Protein AF-A0ABD0PZB2-F1 (afdb_monomer_lite)

Foldseek 3Di:
DQWEWDDDPQKIKIAWDWAAPVGPDDPVRIDIGQDIWIAGNVVRDTDDDDDDPDTDDGDGNDYD

Sequence (64 aa):
DFHSATIIGTKMFVFGGRADRFGPFHSNNEIYCNKIKIFDTETNCWLNTPTAQLLPEGRRSHSA

Secondary structure (DSSP, 8-state):
--EEEEEETTEEEEEE-EEETTTTS--S-EEE----EEEETTTTEEEPPP--SSPPPP-SS---

Radius of gyration: 13.05 Å; chains: 1; bounding box: 27×29×34 Å

pLDDT: mean 93.0, std 6.46, range [70.5, 98.31]

Structure (mmCIF, N/CA/C/O backbone):
data_AF-A0ABD0PZB2-F1
#
_entry.id   AF-A0ABD0PZB2-F1
#
loop_
_atom_site.group_PDB
_atom_site.id
_atom_site.type_symbol
_atom_site.label_atom_id
_atom_site.label_alt_id
_atom_site.label_comp_id
_atom_site.label_asym_id
_atom_site.label_entity_id
_atom_site.label_seq_id
_atom_site.pdbx_PDB_ins_code
_atom_site.Cartn_x
_atom_site.Cartn_y
_atom_site.Cartn_z
_atom_site.occupancy
_atom_site.B_iso_or_equiv
_atom_site.auth_seq_id
_atom_site.auth_comp_id
_atom_site.auth_asym_id
_atom_site.auth_atom_id
_atom_site.pdbx_PDB_model_num
ATOM 1 N N . ASP A 1 1 ? 1.083 3.721 -7.020 1.00 88.75 1 ASP A N 1
ATOM 2 C CA . ASP A 1 1 ? -0.311 4.030 -7.420 1.00 88.75 1 ASP A CA 1
ATOM 3 C C . ASP A 1 1 ? -1.090 2.729 -7.652 1.00 88.75 1 ASP A C 1
ATOM 5 O O . ASP A 1 1 ? -0.499 1.658 -7.563 1.00 88.75 1 ASP A O 1
ATOM 9 N N . PHE A 1 2 ? -2.409 2.804 -7.873 1.00 95.06 2 PHE A N 1
ATOM 10 C CA . PHE A 1 2 ? -3.272 1.666 -8.261 1.00 95.06 2 PHE A CA 1
ATOM 11 C C . PHE A 1 2 ? -3.255 0.435 -7.328 1.00 95.06 2 PHE A C 1
ATOM 13 O O . PHE A 1 2 ? -3.353 -0.705 -7.797 1.00 95.06 2 PHE A O 1
ATOM 20 N N . HIS A 1 3 ? -3.099 0.661 -6.022 1.00 97.12 3 HIS A N 1
ATOM 21 C CA . HIS A 1 3 ? -3.370 -0.348 -4.995 1.00 97.12 3 HIS A CA 1
ATOM 22 C C . HIS A 1 3 ? -4.874 -0.406 -4.709 1.00 97.12 3 HIS A C 1
ATOM 24 O O . HIS A 1 3 ? -5.610 0.517 -5.062 1.00 97.12 3 HIS A O 1
ATOM 30 N N . SER A 1 4 ? -5.311 -1.459 -4.033 1.00 97.88 4 SER A N 1
ATOM 31 C CA . SER A 1 4 ? -6.649 -1.543 -3.454 1.00 97.88 4 SER A CA 1
ATOM 32 C C . SER A 1 4 ? -6.552 -1.656 -1.933 1.00 97.88 4 SER A C 1
ATOM 34 O O . SER A 1 4 ? -5.501 -2.009 -1.381 1.00 97.88 4 SER A O 1
ATOM 36 N N . ALA A 1 5 ? -7.632 -1.288 -1.250 1.00 97.50 5 ALA A N 1
ATOM 37 C CA . ALA A 1 5 ? -7.723 -1.368 0.196 1.00 97.50 5 ALA A CA 1
ATOM 38 C C . ALA A 1 5 ? -9.129 -1.789 0.623 1.00 97.50 5 ALA A C 1
ATOM 40 O O . ALA A 1 5 ? -10.110 -1.351 0.026 1.00 97.50 5 ALA A O 1
ATOM 41 N N . THR A 1 6 ? -9.215 -2.598 1.675 1.00 98.06 6 THR A N 1
ATOM 42 C CA . THR A 1 6 ? -10.478 -2.991 2.313 1.00 98.06 6 THR A CA 1
ATOM 43 C C . THR A 1 6 ? -10.358 -2.879 3.830 1.00 98.06 6 THR A C 1
ATOM 45 O O . THR A 1 6 ? -9.250 -2.930 4.375 1.00 98.06 6 THR A O 1
ATOM 48 N N . ILE A 1 7 ? -11.478 -2.685 4.525 1.00 98.00 7 ILE A N 1
ATOM 49 C CA . ILE A 1 7 ? -11.514 -2.484 5.979 1.00 98.00 7 ILE A CA 1
ATOM 50 C C . ILE A 1 7 ? -12.231 -3.655 6.645 1.00 98.00 7 ILE A C 1
ATOM 52 O O . ILE A 1 7 ? -13.334 -4.026 6.252 1.00 98.00 7 ILE A O 1
ATOM 56 N N . ILE A 1 8 ? -11.619 -4.188 7.704 1.00 97.38 8 ILE A N 1
ATOM 57 C CA . ILE A 1 8 ? -12.244 -5.140 8.625 1.00 97.38 8 ILE A CA 1
ATOM 58 C C . ILE A 1 8 ? -12.059 -4.596 10.045 1.00 97.38 8 ILE A C 1
ATOM 60 O O . ILE A 1 8 ? -10.945 -4.560 10.572 1.00 97.38 8 ILE A O 1
ATOM 64 N N . GLY A 1 9 ? -13.151 -4.147 10.669 1.00 97.69 9 GLY A N 1
ATOM 65 C CA . GLY A 1 9 ? -13.093 -3.458 11.963 1.00 97.69 9 GLY A CA 1
ATOM 66 C C . GLY A 1 9 ? -12.294 -2.153 11.872 1.00 97.69 9 GLY A C 1
ATOM 67 O O . GLY A 1 9 ? -12.564 -1.327 11.008 1.00 97.69 9 GLY A O 1
ATOM 68 N N . THR A 1 10 ? -11.295 -1.978 12.742 1.00 97.94 10 THR A N 1
ATOM 69 C CA . THR A 1 10 ? -10.386 -0.811 12.754 1.00 97.94 10 THR A CA 1
ATOM 70 C C . THR A 1 10 ? -9.142 -0.994 11.879 1.00 97.94 10 THR A C 1
ATOM 72 O O . THR A 1 10 ? -8.257 -0.140 11.856 1.00 97.94 10 THR A O 1
ATOM 75 N N . LYS A 1 11 ? -9.031 -2.124 11.169 1.00 98.00 11 LYS A N 1
ATOM 76 C CA . LYS A 1 11 ? -7.837 -2.475 10.397 1.00 98.00 11 LYS A CA 1
ATOM 77 C C . LYS A 1 11 ? -8.118 -2.340 8.907 1.00 98.00 11 LYS A C 1
ATOM 79 O O . LYS A 1 11 ? -8.972 -3.033 8.355 1.00 98.00 11 LYS A O 1
ATOM 84 N N . MET A 1 12 ? -7.369 -1.456 8.259 1.00 98.00 12 MET A N 1
ATOM 85 C CA . MET A 1 12 ? -7.335 -1.295 6.811 1.00 98.00 12 MET A CA 1
ATOM 86 C C . MET A 1 12 ?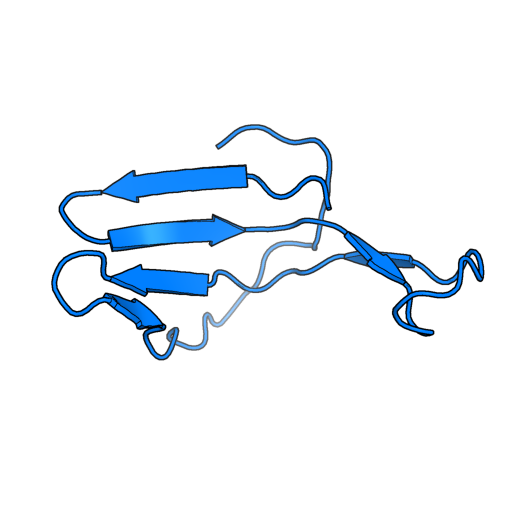 -6.218 -2.160 6.232 1.00 98.00 12 MET A C 1
ATOM 88 O O . MET A 1 12 ? -5.055 -2.027 6.613 1.00 98.00 12 MET A O 1
ATOM 92 N N . PHE A 1 13 ? -6.568 -3.022 5.286 1.00 96.25 13 PHE A N 1
ATOM 93 C CA . PHE A 1 13 ? -5.652 -3.909 4.582 1.00 96.25 13 PHE A CA 1
ATOM 94 C C . PHE A 1 13 ? -5.400 -3.345 3.192 1.00 96.25 13 PHE A C 1
ATOM 96 O O . PHE A 1 13 ? -6.339 -3.185 2.420 1.00 96.25 13 PHE A O 1
ATOM 103 N N . VAL A 1 14 ? -4.141 -3.052 2.875 1.00 97.00 14 VAL A N 1
ATOM 104 C CA . VAL A 1 14 ? -3.712 -2.490 1.590 1.00 97.00 14 VAL A CA 1
ATOM 105 C C . VAL A 1 14 ? -2.861 -3.515 0.855 1.00 97.00 14 VAL A C 1
ATOM 107 O O . VAL A 1 14 ? -1.911 -4.056 1.432 1.00 97.00 14 VAL A O 1
ATOM 110 N N . PHE A 1 15 ? -3.174 -3.772 -0.414 1.00 96.00 15 PHE A N 1
ATOM 111 C CA . PHE A 1 15 ? -2.439 -4.727 -1.239 1.00 96.00 15 PHE A CA 1
ATOM 112 C C . PHE A 1 15 ? -2.167 -4.199 -2.649 1.00 96.00 15 PHE A C 1
ATOM 114 O O . PHE A 1 15 ? -2.924 -3.417 -3.227 1.00 96.00 15 PHE A O 1
ATOM 121 N N . GLY A 1 16 ? -1.053 -4.671 -3.210 1.00 96.81 16 GLY A N 1
ATOM 122 C CA . GLY A 1 16 ? -0.682 -4.403 -4.586 1.00 96.81 16 GLY A CA 1
ATOM 123 C C . GLY A 1 16 ? -0.223 -2.970 -4.820 1.00 96.81 16 GLY A C 1
ATOM 124 O O . GLY A 1 16 ? 0.366 -2.309 -3.963 1.00 96.81 16 GLY A O 1
ATOM 125 N N . GLY A 1 17 ? -0.487 -2.511 -6.033 1.00 96.94 17 GLY A N 1
ATOM 126 C CA . GLY A 1 17 ? -0.043 -1.226 -6.530 1.00 96.94 17 GLY A CA 1
ATOM 127 C C . GLY A 1 17 ? 1.327 -1.289 -7.187 1.00 96.94 17 GLY A C 1
ATOM 128 O O . GLY A 1 17 ? 2.027 -2.305 -7.183 1.00 96.94 17 GLY A O 1
ATOM 129 N N . ARG A 1 18 ? 1.675 -0.163 -7.796 1.00 95.19 18 ARG A N 1
ATOM 130 C CA . ARG A 1 18 ? 2.853 0.022 -8.630 1.00 95.19 18 ARG A CA 1
ATOM 131 C C . ARG A 1 18 ? 3.727 1.151 -8.095 1.00 95.19 18 ARG A C 1
ATOM 133 O O . ARG A 1 18 ? 3.228 2.175 -7.625 1.00 95.19 18 ARG A O 1
ATOM 140 N N . ALA A 1 19 ? 5.030 0.954 -8.190 1.00 94.31 19 ALA A N 1
ATOM 141 C CA . ALA A 1 19 ? 6.059 1.963 -8.000 1.00 94.31 19 ALA A CA 1
ATOM 142 C C . ALA A 1 19 ? 7.039 1.912 -9.177 1.00 94.31 19 ALA A C 1
ATOM 144 O O . ALA A 1 19 ? 7.067 0.935 -9.922 1.00 94.31 19 ALA A O 1
ATOM 145 N N . ASP A 1 20 ? 7.847 2.951 -9.334 1.00 94.75 20 ASP A N 1
ATOM 146 C CA . ASP A 1 20 ? 9.014 2.919 -10.209 1.00 94.75 20 ASP A CA 1
ATOM 147 C C . ASP A 1 20 ? 10.262 2.686 -9.349 1.00 94.75 20 ASP A C 1
ATOM 149 O O . ASP A 1 20 ? 10.367 3.209 -8.234 1.00 94.75 20 ASP A O 1
ATOM 153 N N . ARG A 1 21 ? 11.215 1.892 -9.844 1.00 92.38 21 ARG A N 1
ATOM 154 C CA . ARG A 1 21 ? 12.481 1.632 -9.147 1.00 92.38 21 ARG A CA 1
ATOM 155 C C . ARG A 1 21 ? 13.265 2.908 -8.853 1.00 92.38 21 ARG A C 1
ATOM 157 O O . ARG A 1 21 ? 13.981 2.956 -7.857 1.00 92.38 21 ARG A O 1
ATOM 164 N N . PHE A 1 22 ? 13.118 3.927 -9.690 1.00 91.56 22 PHE A N 1
ATOM 165 C CA . PHE A 1 22 ? 13.783 5.215 -9.530 1.00 91.56 22 PHE A CA 1
ATOM 166 C C . PHE A 1 22 ? 12.899 6.231 -8.794 1.00 91.56 22 PHE A C 1
ATOM 168 O O . PHE A 1 22 ? 13.149 7.432 -8.848 1.00 91.56 22 PHE A O 1
ATOM 175 N N . GLY A 1 23 ? 11.881 5.763 -8.065 1.00 86.12 23 GLY A N 1
ATOM 176 C CA . GLY A 1 23 ? 11.054 6.587 -7.192 1.00 86.12 23 GLY A CA 1
ATOM 177 C C . GLY A 1 23 ? 10.158 7.541 -7.986 1.00 86.12 23 GLY A C 1
ATOM 178 O O . GLY A 1 23 ? 9.244 7.069 -8.661 1.00 86.12 23 GLY A O 1
ATOM 179 N N . PRO A 1 24 ? 10.354 8.871 -7.888 1.00 85.56 24 PRO A N 1
ATOM 180 C CA . PRO A 1 24 ? 9.498 9.836 -8.575 1.00 85.56 24 PRO A CA 1
ATOM 181 C C . PRO A 1 24 ? 9.748 9.913 -10.090 1.00 85.56 24 PRO A C 1
ATOM 183 O O . PRO A 1 24 ? 8.942 10.510 -10.802 1.00 85.56 24 PRO A O 1
ATOM 186 N N . PHE A 1 25 ? 10.849 9.349 -10.596 1.00 88.62 25 PHE A N 1
ATOM 187 C CA . PHE A 1 25 ? 11.181 9.388 -12.020 1.00 88.62 25 PHE A CA 1
ATOM 188 C C . PHE A 1 25 ? 10.482 8.266 -12.786 1.00 88.62 25 PHE A C 1
ATOM 190 O O . PHE A 1 25 ? 10.425 7.130 -12.325 1.00 88.62 25 PHE A O 1
ATOM 197 N N . HIS A 1 26 ? 9.985 8.575 -13.984 1.00 86.94 26 HIS A N 1
ATOM 198 C CA . HIS A 1 26 ? 9.375 7.584 -14.863 1.00 86.94 26 HIS A CA 1
ATOM 199 C C . HIS A 1 26 ? 10.456 6.908 -15.714 1.00 86.94 26 HIS A C 1
ATOM 201 O O . HIS A 1 26 ? 10.926 7.482 -16.695 1.00 86.94 26 HIS A O 1
ATOM 207 N N . SER A 1 27 ? 10.885 5.712 -15.312 1.00 90.44 27 SER A N 1
ATOM 208 C CA . SER A 1 27 ? 12.015 4.995 -15.920 1.00 90.44 27 SER A CA 1
ATOM 209 C C . SER A 1 27 ? 11.607 3.770 -16.743 1.00 90.44 27 SER A C 1
ATOM 211 O O . SER A 1 27 ? 12.468 3.069 -17.274 1.00 90.44 27 SER A O 1
ATOM 213 N N . ASN A 1 28 ? 10.306 3.469 -16.806 1.00 89.75 28 ASN A N 1
ATOM 214 C CA . ASN A 1 28 ? 9.749 2.199 -17.288 1.00 89.75 28 ASN A CA 1
ATOM 215 C C . ASN A 1 28 ? 10.196 0.956 -16.485 1.00 89.75 28 ASN A C 1
ATOM 217 O O . ASN A 1 28 ? 9.856 -0.166 -16.856 1.00 89.75 28 ASN A O 1
ATOM 221 N N . ASN A 1 29 ? 10.920 1.117 -15.371 1.00 93.50 29 ASN A N 1
ATOM 222 C CA . ASN A 1 29 ? 11.311 0.026 -14.475 1.00 93.50 29 ASN A CA 1
ATOM 223 C C . ASN A 1 29 ? 10.295 -0.098 -13.336 1.00 93.50 29 ASN A C 1
ATOM 225 O O . ASN A 1 29 ? 10.507 0.370 -12.213 1.00 93.50 29 ASN A O 1
ATOM 229 N N . GLU A 1 30 ? 9.155 -0.699 -13.661 1.00 93.12 30 GLU A N 1
ATOM 230 C CA . GLU A 1 30 ? 8.030 -0.822 -12.742 1.00 93.12 30 GLU A CA 1
ATOM 231 C C . GLU A 1 30 ? 8.246 -1.934 -11.705 1.00 93.12 30 GLU A C 1
ATOM 233 O O . GLU A 1 30 ? 8.783 -3.005 -11.986 1.00 93.12 30 GLU A O 1
ATOM 238 N N . ILE A 1 31 ? 7.783 -1.681 -10.484 1.00 95.06 31 ILE A N 1
ATOM 239 C CA . ILE A 1 31 ? 7.776 -2.612 -9.358 1.00 95.06 31 ILE A CA 1
ATOM 240 C C . ILE A 1 31 ? 6.336 -2.762 -8.884 1.00 95.06 31 ILE A C 1
ATOM 242 O O . ILE A 1 31 ? 5.657 -1.769 -8.622 1.00 95.06 31 ILE A O 1
ATOM 246 N N . TYR A 1 32 ? 5.889 -4.003 -8.708 1.00 95.81 32 TYR A N 1
ATOM 247 C CA . TYR A 1 32 ? 4.571 -4.317 -8.165 1.00 95.81 32 TYR A CA 1
ATOM 248 C C . TYR A 1 32 ? 4.695 -4.891 -6.760 1.00 95.81 32 TYR A C 1
ATOM 250 O O . TYR A 1 32 ? 5.413 -5.867 -6.540 1.00 95.81 32 TYR A O 1
ATOM 258 N N . CYS A 1 33 ? 4.002 -4.289 -5.794 1.00 93.81 33 CYS A N 1
ATOM 259 C CA . CYS A 1 33 ? 4.084 -4.747 -4.412 1.00 93.81 33 CYS A CA 1
ATOM 260 C C . CYS A 1 33 ? 3.300 -6.052 -4.236 1.00 93.81 33 CYS A C 1
ATOM 262 O O . CYS A 1 33 ? 2.138 -6.141 -4.617 1.00 93.81 33 CYS A O 1
ATOM 264 N N . ASN A 1 34 ? 3.919 -7.055 -3.618 1.00 93.81 34 ASN A N 1
ATOM 265 C CA . ASN A 1 34 ? 3.271 -8.314 -3.252 1.00 93.81 34 ASN A CA 1
ATOM 266 C C . ASN A 1 34 ? 3.060 -8.479 -1.738 1.00 93.81 34 ASN A C 1
ATOM 268 O O . ASN A 1 34 ? 2.721 -9.562 -1.264 1.00 93.81 34 ASN A O 1
ATOM 272 N N . LYS A 1 35 ? 3.283 -7.412 -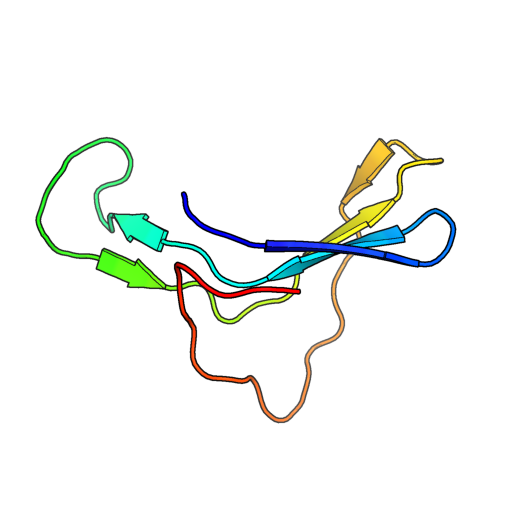0.967 1.00 92.50 35 LYS A N 1
ATOM 273 C CA . LYS A 1 35 ? 3.121 -7.408 0.488 1.00 92.50 35 LYS A CA 1
ATOM 274 C C . LYS A 1 35 ? 1.798 -6.754 0.856 1.00 92.50 35 LYS A C 1
ATOM 276 O O . LYS A 1 35 ? 1.472 -5.689 0.336 1.00 92.50 35 LYS A O 1
ATOM 281 N N . ILE A 1 36 ? 1.083 -7.361 1.797 1.00 92.94 36 ILE A N 1
ATOM 282 C CA . I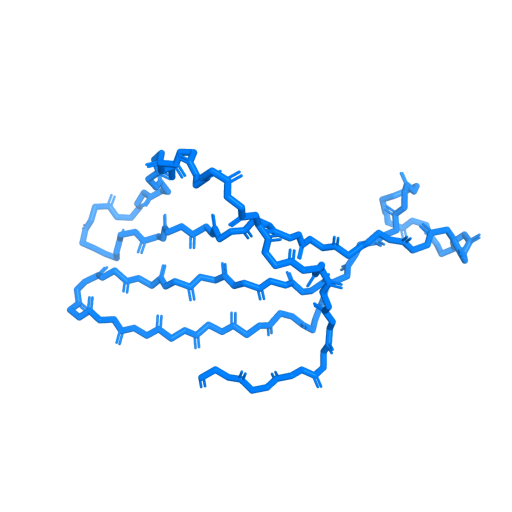LE A 1 36 ? -0.043 -6.713 2.472 1.00 92.94 36 ILE A CA 1
ATOM 283 C C . ILE A 1 36 ? 0.525 -5.754 3.518 1.00 92.94 36 ILE A C 1
ATOM 285 O O . ILE A 1 36 ? 1.479 -6.092 4.221 1.00 92.94 36 ILE A O 1
ATOM 289 N N . LYS A 1 37 ? -0.054 -4.559 3.619 1.00 94.75 37 LYS A N 1
ATOM 290 C CA . LYS A 1 37 ? 0.191 -3.610 4.707 1.00 94.75 37 LYS A CA 1
ATOM 291 C C . LYS A 1 37 ? -1.092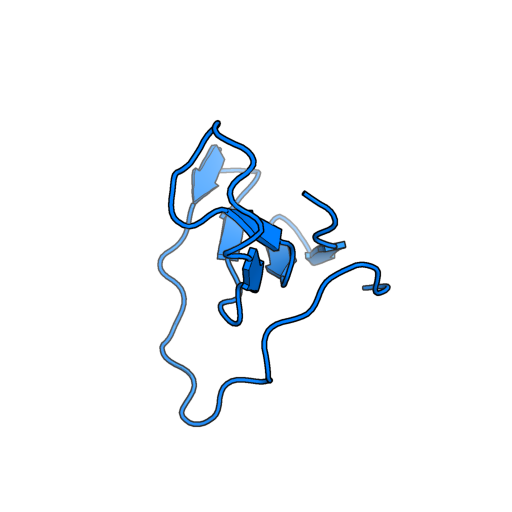 -3.391 5.487 1.00 94.75 37 LYS A C 1
ATOM 293 O O . LYS A 1 37 ? -2.166 -3.355 4.897 1.00 94.75 37 LYS A O 1
ATOM 298 N N . ILE A 1 38 ? -0.968 -3.271 6.806 1.00 97.00 38 ILE A N 1
ATOM 299 C CA . ILE A 1 38 ? -2.113 -3.110 7.701 1.00 97.00 38 ILE A CA 1
ATOM 300 C C . ILE A 1 38 ? -1.965 -1.778 8.422 1.00 97.00 38 ILE A C 1
ATOM 302 O O . ILE A 1 38 ? -0.963 -1.565 9.105 1.00 97.00 38 ILE A O 1
ATOM 306 N N . PHE A 1 39 ? -2.949 -0.903 8.257 1.00 97.81 39 PHE A N 1
ATOM 307 C CA . PHE A 1 39 ? -3.061 0.345 9.001 1.00 97.81 39 PHE A CA 1
ATOM 308 C C . PHE A 1 39 ? -4.178 0.212 10.028 1.00 97.81 39 PHE A C 1
ATOM 310 O O . PHE A 1 39 ? -5.289 -0.197 9.693 1.00 97.81 39 PHE A O 1
ATOM 317 N N . ASP A 1 40 ? -3.873 0.527 11.276 1.00 98.00 40 ASP A N 1
ATOM 318 C CA . ASP A 1 40 ? -4.835 0.543 12.365 1.00 98.00 40 ASP A CA 1
ATOM 319 C C . ASP A 1 40 ? -5.334 1.977 12.563 1.00 98.00 40 ASP A C 1
ATOM 321 O O . ASP A 1 40 ? -4.569 2.871 12.929 1.00 98.00 40 ASP A O 1
ATOM 325 N N . THR A 1 41 ? -6.614 2.205 12.269 1.00 98.06 41 THR A N 1
ATOM 326 C CA . THR A 1 41 ? -7.217 3.545 12.262 1.00 98.06 41 THR A CA 1
ATOM 327 C C . THR A 1 41 ? -7.491 4.085 13.661 1.00 98.06 41 THR A C 1
ATOM 329 O O . THR A 1 41 ? -7.710 5.281 13.813 1.00 98.06 41 THR A O 1
ATOM 332 N N . GLU A 1 42 ? -7.504 3.228 14.681 1.00 98.31 42 GLU A N 1
ATOM 333 C CA . GLU A 1 42 ? -7.712 3.642 16.070 1.00 98.31 42 GLU A CA 1
ATOM 334 C C . GLU A 1 42 ? -6.411 4.196 16.655 1.00 98.31 42 GLU A C 1
ATOM 336 O O . GLU A 1 42 ? -6.377 5.281 17.231 1.00 98.31 42 GLU A O 1
ATOM 341 N N . THR A 1 43 ? -5.311 3.481 16.426 1.00 98.06 43 THR A N 1
ATOM 342 C CA . THR A 1 43 ? -3.973 3.889 16.885 1.00 98.06 43 THR A CA 1
ATOM 343 C C . THR A 1 43 ? -3.250 4.823 15.912 1.00 98.06 43 THR A C 1
ATOM 345 O O . THR A 1 43 ? -2.194 5.357 16.245 1.00 98.06 43 THR A O 1
ATOM 348 N N . ASN A 1 44 ? -3.800 5.026 14.710 1.00 97.75 44 ASN A N 1
ATOM 349 C CA . ASN A 1 44 ? -3.173 5.754 13.603 1.00 97.75 44 ASN A CA 1
ATOM 350 C C . ASN A 1 44 ? -1.765 5.239 13.254 1.00 97.75 44 ASN A C 1
ATOM 352 O O . ASN A 1 44 ? -0.868 6.012 12.911 1.00 97.75 44 ASN A O 1
ATOM 356 N N . CYS A 1 45 ? -1.560 3.924 13.345 1.00 97.94 45 CYS A N 1
ATOM 357 C CA . CYS A 1 45 ? -0.254 3.298 13.164 1.00 97.94 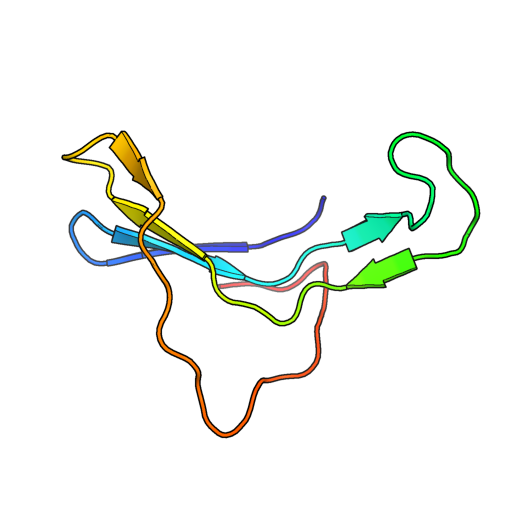45 CYS A CA 1
ATOM 358 C C . CYS A 1 45 ? -0.280 2.186 12.110 1.00 97.94 45 CYS A C 1
ATOM 360 O O . CYS A 1 45 ? -1.243 1.432 11.974 1.00 97.94 45 CYS A O 1
ATOM 362 N N . TRP A 1 46 ? 0.834 2.034 11.390 1.00 97.31 46 TRP A N 1
ATOM 363 C CA . TRP A 1 46 ? 1.074 0.859 10.553 1.00 97.31 46 TRP A CA 1
ATOM 364 C C . TRP A 1 46 ? 1.542 -0.309 11.419 1.00 97.31 46 TRP A C 1
ATOM 366 O O . TRP A 1 46 ? 2.467 -0.167 12.217 1.00 97.31 46 TRP A O 1
ATOM 376 N N . LEU A 1 47 ? 0.925 -1.473 11.237 1.00 95.38 47 LEU A N 1
ATOM 377 C CA . LEU A 1 47 ? 1.258 -2.677 11.987 1.00 95.38 47 LEU A CA 1
ATOM 378 C C . LEU A 1 47 ? 2.340 -3.495 11.274 1.00 95.38 47 LEU A C 1
ATOM 380 O O . LEU A 1 47 ? 2.431 -3.522 10.041 1.00 95.38 47 LEU A O 1
ATOM 384 N N . ASN A 1 48 ? 3.120 -4.237 12.061 1.00 89.94 48 ASN A N 1
ATOM 385 C CA . ASN A 1 48 ? 4.000 -5.267 11.524 1.00 89.94 48 ASN A CA 1
ATOM 386 C C . ASN A 1 48 ? 3.160 -6.409 10.947 1.00 89.94 48 ASN A C 1
ATOM 388 O O . ASN A 1 48 ? 2.361 -7.036 11.639 1.00 89.94 48 ASN A O 1
ATOM 392 N N . THR A 1 49 ? 3.348 -6.677 9.660 1.00 81.00 49 THR A N 1
ATOM 393 C CA . THR A 1 49 ? 2.628 -7.733 8.949 1.00 81.00 49 THR A CA 1
ATOM 394 C C . THR A 1 49 ? 3.335 -9.074 9.136 1.00 81.00 49 THR A C 1
ATOM 396 O O . THR A 1 49 ? 4.544 -9.130 8.884 1.00 81.00 49 THR A O 1
ATOM 399 N N . PRO A 1 50 ? 2.624 -10.151 9.516 1.00 70.62 50 PRO A N 1
ATOM 400 C CA . PRO A 1 50 ? 3.206 -11.485 9.596 1.00 70.62 50 PRO A CA 1
ATOM 401 C C . PRO A 1 50 ? 3.791 -11.924 8.252 1.00 70.62 50 PRO A C 1
ATOM 403 O O . PRO A 1 50 ? 3.228 -11.642 7.191 1.00 70.62 50 PRO A O 1
ATOM 406 N N . THR A 1 51 ? 4.904 -12.650 8.294 1.00 70.50 51 THR A N 1
ATOM 407 C CA . THR A 1 51 ? 5.465 -13.284 7.100 1.00 70.50 51 THR A CA 1
ATOM 408 C C . THR A 1 51 ? 4.572 -14.459 6.707 1.00 70.50 51 THR A C 1
ATOM 410 O O . THR A 1 51 ? 4.511 -15.457 7.421 1.00 70.50 51 THR A O 1
ATOM 413 N N . ALA A 1 52 ? 3.863 -14.351 5.585 1.00 77.25 52 ALA A N 1
ATOM 414 C CA . ALA A 1 52 ? 3.175 -15.495 4.995 1.00 77.25 52 ALA A CA 1
ATOM 415 C C . ALA A 1 52 ? 4.196 -16.420 4.311 1.00 77.25 52 ALA A C 1
ATOM 417 O O . ALA A 1 52 ? 5.158 -15.940 3.711 1.00 77.25 52 ALA A O 1
ATOM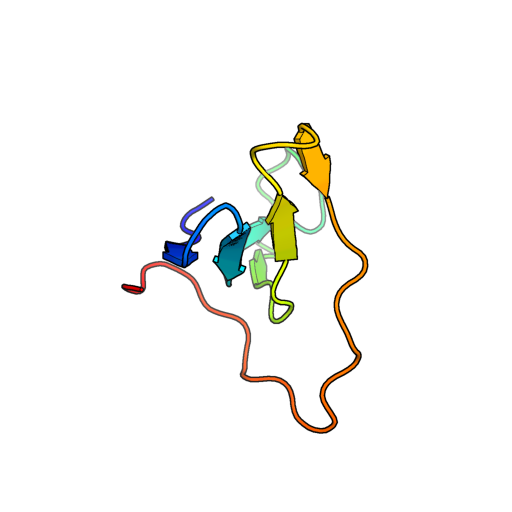 418 N N . GLN A 1 53 ? 3.982 -17.738 4.380 1.00 73.75 53 GLN A N 1
ATOM 419 C CA . GLN A 1 53 ? 4.861 -18.721 3.728 1.00 73.75 53 GLN A CA 1
ATOM 420 C C . GLN A 1 53 ? 4.824 -18.624 2.197 1.00 73.75 53 GLN A C 1
ATOM 422 O O . GLN A 1 53 ? 5.838 -18.856 1.546 1.00 73.75 53 GLN A O 1
ATOM 427 N N . LEU A 1 54 ? 3.675 -18.249 1.628 1.00 85.12 54 LEU A N 1
ATOM 428 C CA . LEU A 1 54 ? 3.501 -18.034 0.197 1.00 85.12 54 LEU A CA 1
ATOM 429 C C . LEU A 1 54 ? 2.836 -16.678 -0.028 1.00 85.12 54 LEU A C 1
ATOM 431 O O . LEU A 1 54 ? 1.750 -16.418 0.490 1.00 85.12 54 LEU A O 1
ATOM 435 N N . LEU A 1 55 ? 3.502 -15.812 -0.790 1.00 88.75 55 LEU A N 1
ATOM 436 C CA . LEU A 1 55 ? 2.967 -14.509 -1.163 1.00 88.75 55 LEU A CA 1
ATOM 437 C C . LEU A 1 55 ? 2.356 -14.584 -2.565 1.00 88.75 55 LEU A C 1
ATOM 439 O O . LEU A 1 55 ? 2.946 -15.216 -3.445 1.00 88.75 55 LEU A O 1
ATOM 443 N N . PRO A 1 56 ? 1.208 -13.926 -2.798 1.00 92.50 56 PRO A N 1
ATOM 444 C CA . PRO A 1 56 ? 0.680 -13.777 -4.146 1.00 92.50 56 PRO A CA 1
ATOM 445 C C . PRO A 1 56 ? 1.654 -12.969 -5.010 1.00 92.50 56 PRO A C 1
ATOM 447 O O . PRO A 1 56 ? 2.498 -12.235 -4.505 1.00 92.50 56 PRO A O 1
ATOM 450 N N . GLU A 1 57 ? 1.523 -13.051 -6.329 1.00 95.31 57 GLU A N 1
ATOM 451 C CA . GLU A 1 57 ? 2.266 -12.161 -7.221 1.00 95.31 57 GLU A CA 1
ATOM 452 C C . GLU A 1 57 ? 1.736 -10.721 -7.108 1.00 95.31 57 GLU A C 1
ATOM 454 O O . GLU A 1 57 ? 0.517 -10.496 -7.049 1.00 95.31 57 GLU A O 1
ATOM 459 N N . GLY A 1 58 ? 2.661 -9.756 -7.085 1.00 95.81 58 GLY A N 1
ATOM 460 C CA . GLY A 1 58 ? 2.345 -8.332 -7.025 1.00 95.81 58 GLY A CA 1
ATOM 461 C C . GLY A 1 58 ? 1.599 -7.873 -8.274 1.00 95.81 58 GLY A C 1
ATOM 462 O O . GLY A 1 58 ? 1.916 -8.284 -9.385 1.00 95.81 58 GLY A O 1
ATOM 463 N N . ARG A 1 59 ? 0.593 -7.015 -8.097 1.00 96.81 59 ARG A N 1
ATOM 464 C CA . ARG A 1 59 ? -0.290 -6.570 -9.186 1.00 96.81 59 ARG A CA 1
ATOM 465 C C . ARG A 1 59 ? -0.840 -5.171 -8.949 1.00 96.81 59 ARG A C 1
ATOM 467 O O . ARG A 1 59 ? -0.840 -4.676 -7.824 1.00 96.81 59 ARG A O 1
ATOM 474 N N . ARG A 1 60 ? -1.353 -4.550 -10.011 1.00 96.69 60 ARG A N 1
ATOM 475 C CA . ARG A 1 60 ? -2.044 -3.249 -9.989 1.00 96.69 60 ARG A CA 1
ATOM 476 C C . ARG A 1 60 ? -3.409 -3.339 -10.671 1.00 96.69 60 ARG A C 1
ATOM 478 O O . ARG A 1 60 ? -3.684 -4.337 -11.327 1.00 96.69 60 ARG A O 1
ATOM 485 N N . SER A 1 61 ? -4.234 -2.303 -10.520 1.00 96.19 61 SER A N 1
ATOM 486 C CA . SER A 1 61 ? -5.516 -2.164 -11.238 1.00 96.19 61 SER A CA 1
ATOM 487 C C . SER A 1 61 ? -6.487 -3.332 -11.004 1.00 96.19 61 SER A C 1
ATOM 489 O O . SER A 1 61 ? -7.093 -3.848 -11.937 1.00 96.19 61 SER A O 1
ATOM 491 N N . HIS A 1 62 ? -6.607 -3.761 -9.748 1.00 95.94 62 HIS A N 1
ATOM 492 C CA . HIS A 1 62 ? -7.466 -4.862 -9.303 1.00 95.94 62 HIS A CA 1
ATOM 493 C C . HIS A 1 62 ? -8.449 -4.373 -8.227 1.00 95.94 62 HIS A C 1
ATOM 495 O O . HIS A 1 62 ? -8.242 -3.309 -7.642 1.00 95.94 62 HIS A O 1
ATOM 501 N N . SER A 1 63 ? -9.503 -5.147 -7.963 1.00 95.31 63 SER A N 1
ATOM 502 C CA . SER A 1 63 ? -10.473 -4.897 -6.886 1.00 95.31 63 SER A CA 1
ATOM 503 C C . SER A 1 63 ? -10.064 -5.578 -5.574 1.00 95.31 63 SER A C 1
ATOM 505 O O . SER A 1 63 ? -9.321 -6.563 -5.597 1.00 95.31 63 SER A O 1
ATOM 507 N N . ALA A 1 64 ? -10.565 -5.069 -4.446 1.00 89.56 64 ALA A N 1
ATOM 508 C CA . ALA A 1 64 ? -10.510 -5.694 -3.121 1.00 89.56 64 ALA A CA 1
ATOM 509 C C . ALA A 1 64 ? -11.817 -5.456 -2.360 1.00 89.56 64 ALA A C 1
ATOM 511 O O . ALA A 1 64 ? -12.565 -4.546 -2.782 1.00 89.56 64 ALA A O 1
#

InterPro domains:
  IPR006652 Kelch repeat type 1 [PF01344] (3-49)
  IPR011043 Galactose oxidase/kelch, beta-propeller [SSF50965] (2-64)
  IPR015915 Kelch-type beta-propeller [G3DSA:2.120.10.80] (1-64)
  IPR052637 Kelch domain-containing protein 3-like [PTHR46461] (1-64)

Organism: Cirrhinus mrigala (NCBI:txid683832)